Protein AF-A0A3C1DUJ6-F1 (afdb_monomer)

Foldseek 3Di:
DDDDPCVPVVVVVVVVVCVVVVVCCCPVPVVVVVVVVQQCQFDDDPVDDTHGNGCPSVVVLVPDPVNVVVVVD

Structure (mmCIF, N/CA/C/O backbone):
data_AF-A0A3C1DUJ6-F1
#
_entry.id   AF-A0A3C1DUJ6-F1
#
loop_
_atom_site.group_PDB
_atom_site.id
_atom_site.type_symbol
_atom_site.label_atom_id
_atom_site.label_alt_id
_atom_site.label_comp_id
_atom_site.label_asym_id
_atom_site.label_entity_id
_atom_site.label_seq_id
_atom_site.pdbx_PDB_ins_code
_atom_site.Cartn_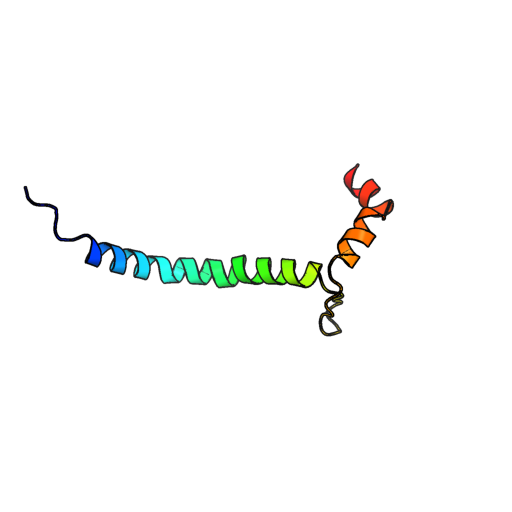x
_atom_site.Cartn_y
_atom_site.Cartn_z
_atom_site.occupancy
_atom_site.B_iso_or_equiv
_atom_site.auth_seq_id
_atom_site.auth_comp_id
_atom_site.auth_asym_id
_atom_site.auth_atom_id
_atom_site.pdbx_PDB_model_num
ATOM 1 N N . MET A 1 1 ? -33.818 21.319 33.052 1.00 42.47 1 MET A N 1
ATOM 2 C CA . MET A 1 1 ? -33.206 20.372 32.093 1.00 42.47 1 MET A CA 1
ATOM 3 C C . MET A 1 1 ? -31.758 20.791 31.873 1.00 42.47 1 MET A C 1
ATOM 5 O O . MET A 1 1 ? -31.535 21.801 31.227 1.00 42.47 1 MET A O 1
ATOM 9 N N . ALA A 1 2 ? -30.785 20.100 32.472 1.00 42.97 2 ALA A N 1
ATOM 10 C CA . ALA A 1 2 ? -29.363 20.429 32.334 1.00 42.97 2 ALA A CA 1
ATOM 11 C C . ALA A 1 2 ? -28.620 19.215 31.761 1.00 42.97 2 ALA A C 1
ATOM 13 O O . ALA A 1 2 ? -28.269 18.289 32.486 1.00 42.97 2 ALA A O 1
ATOM 14 N N . VAL A 1 3 ? -28.421 19.204 30.442 1.00 55.16 3 VAL A N 1
ATOM 15 C CA . VAL A 1 3 ? -27.665 18.168 29.719 1.00 55.16 3 VAL A CA 1
ATOM 16 C C . VAL A 1 3 ? -26.430 18.830 29.115 1.00 55.16 3 VAL A C 1
ATOM 18 O O . VAL A 1 3 ? -26.353 19.018 27.908 1.00 55.16 3 VAL A O 1
ATOM 21 N N . THR A 1 4 ? -25.468 19.255 29.942 1.00 60.69 4 THR A N 1
ATOM 22 C CA . THR A 1 4 ? -24.302 19.989 29.397 1.00 60.69 4 THR A CA 1
ATOM 23 C C . THR A 1 4 ? -22.938 19.552 29.939 1.00 60.69 4 THR A C 1
ATOM 25 O O . THR A 1 4 ? -21.919 19.991 29.424 1.00 60.69 4 THR A O 1
ATOM 28 N N . ALA A 1 5 ? -22.854 18.604 30.879 1.00 53.38 5 ALA A N 1
ATOM 29 C CA . ALA A 1 5 ? -21.582 18.269 31.543 1.00 53.38 5 ALA A CA 1
ATOM 30 C C . ALA A 1 5 ? -21.062 16.829 31.316 1.00 53.38 5 ALA A C 1
ATOM 32 O O . ALA A 1 5 ? -20.410 16.269 32.191 1.00 53.38 5 ALA A O 1
ATOM 33 N N . ARG A 1 6 ? -21.328 16.191 30.161 1.00 58.28 6 ARG A N 1
ATOM 3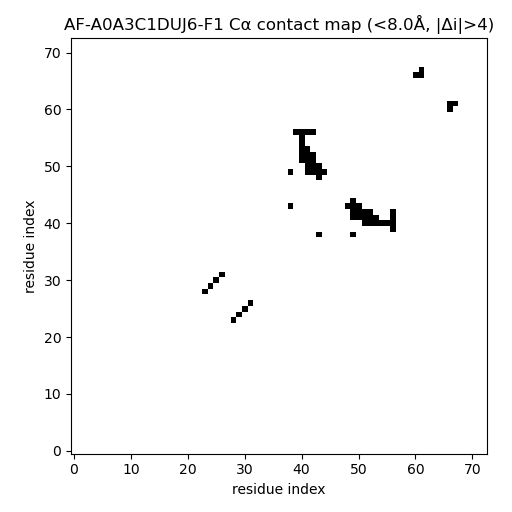4 C CA . ARG A 1 6 ? -20.887 14.793 29.898 1.00 58.28 6 ARG A CA 1
ATOM 35 C C . ARG A 1 6 ? -20.071 14.559 28.618 1.00 58.28 6 ARG A C 1
ATOM 37 O O . ARG A 1 6 ? -19.749 13.417 28.315 1.00 58.28 6 ARG A O 1
ATOM 44 N N . LYS A 1 7 ? -19.690 15.605 27.875 1.00 59.59 7 LYS A N 1
ATOM 45 C CA . LYS A 1 7 ? -19.059 15.478 26.540 1.00 59.59 7 LYS A CA 1
ATOM 46 C C . LYS A 1 7 ? -17.737 14.683 26.535 1.00 59.59 7 LYS A C 1
ATOM 48 O O . LYS A 1 7 ? -17.543 13.833 25.674 1.00 59.59 7 LYS A O 1
ATOM 53 N N . GLY A 1 8 ? -16.852 14.904 27.515 1.00 63.97 8 GLY A N 1
ATOM 54 C CA . GLY A 1 8 ? -15.519 14.274 27.551 1.00 63.97 8 GLY A CA 1
ATOM 55 C C . GLY A 1 8 ? -15.509 12.786 27.931 1.00 63.97 8 GLY A C 1
ATOM 56 O O . GLY A 1 8 ? -14.687 12.025 27.429 1.00 63.97 8 GLY A O 1
ATOM 57 N N . SER A 1 9 ? -16.440 12.347 28.784 1.00 75.00 9 SER A N 1
ATOM 58 C CA . SER A 1 9 ? -16.553 10.937 29.196 1.00 75.00 9 SER A CA 1
ATOM 59 C C . SER A 1 9 ? -17.137 10.063 28.081 1.00 75.00 9 SER A C 1
ATOM 61 O O . SER A 1 9 ? -16.646 8.960 27.851 1.00 75.00 9 SER A O 1
ATOM 63 N N . GLN A 1 10 ? -18.122 10.582 27.341 1.00 83.12 10 GLN A N 1
ATOM 64 C CA . GLN A 1 10 ? -18.760 9.860 26.237 1.00 83.12 10 GLN A CA 1
ATOM 65 C C . GLN A 1 10 ? -17.809 9.662 25.050 1.00 83.12 10 GLN A C 1
ATOM 67 O O . GLN A 1 10 ? -17.800 8.595 24.449 1.00 83.12 10 GLN A O 1
ATOM 72 N N . PHE A 1 11 ? -16.950 10.646 24.755 1.00 88.00 11 PHE A N 1
ATOM 73 C CA . PHE A 1 11 ? -15.944 10.512 23.698 1.00 88.00 11 PHE A CA 1
ATOM 74 C C . PHE A 1 11 ? -14.932 9.398 23.998 1.00 88.00 11 PHE A C 1
ATOM 76 O O . PHE A 1 11 ? -14.638 8.585 23.128 1.00 88.00 11 PHE A O 1
ATOM 83 N N . ARG A 1 12 ? -14.443 9.306 25.243 1.00 89.94 12 ARG A N 1
ATOM 84 C CA . ARG A 1 12 ? -13.525 8.229 25.655 1.00 89.94 12 ARG A CA 1
ATOM 85 C C . ARG A 1 12 ? -14.163 6.850 25.507 1.00 89.94 12 ARG A C 1
ATOM 87 O O . ARG A 1 12 ? -13.524 5.947 24.976 1.00 89.94 12 ARG A O 1
ATOM 94 N N . ALA A 1 13 ? -15.414 6.703 25.945 1.00 91.25 13 ALA A N 1
ATOM 95 C CA . ALA A 1 13 ? -16.160 5.461 25.778 1.00 91.25 13 ALA A CA 1
ATOM 96 C C . ALA A 1 13 ? -16.343 5.118 24.290 1.00 91.25 13 ALA A C 1
ATOM 98 O O . ALA A 1 13 ? -16.025 4.006 23.884 1.00 91.25 13 ALA A O 1
ATOM 99 N N . ALA A 1 14 ? -16.763 6.082 23.464 1.00 91.56 14 ALA A N 1
ATOM 100 C CA . ALA A 1 14 ? -16.928 5.889 22.024 1.00 91.56 14 ALA A CA 1
ATOM 101 C C . ALA A 1 14 ? -15.626 5.444 21.337 1.00 91.56 14 ALA A C 1
ATOM 103 O O . ALA A 1 14 ? -15.640 4.494 20.559 1.00 91.56 14 ALA A O 1
ATOM 104 N N . VAL A 1 15 ? -14.492 6.074 21.663 1.00 93.00 15 VAL A N 1
ATOM 105 C CA . VAL A 1 15 ? -13.183 5.673 21.127 1.00 93.00 15 VAL A CA 1
ATOM 106 C C . VAL A 1 15 ? -12.838 4.245 21.548 1.00 93.00 15 VAL A C 1
ATOM 108 O O . VAL A 1 15 ? -12.473 3.452 20.688 1.00 93.00 15 VAL A O 1
ATOM 111 N N . LEU A 1 16 ? -13.010 3.882 22.825 1.00 95.44 16 LEU A N 1
ATOM 112 C CA . LEU A 1 16 ? -12.750 2.519 23.312 1.00 95.44 16 LEU A CA 1
ATOM 113 C C . LEU A 1 16 ? -13.582 1.461 22.572 1.00 95.44 16 LEU A C 1
ATOM 115 O O . LEU A 1 16 ? -13.049 0.414 22.214 1.00 95.44 16 LEU A O 1
ATOM 119 N N . PHE A 1 17 ? -14.856 1.747 22.293 1.00 95.75 17 PHE A N 1
ATOM 120 C CA . PHE A 1 17 ? -15.723 0.855 21.515 1.00 95.75 17 PHE A CA 1
ATOM 121 C C . PHE A 1 17 ? -15.304 0.729 20.047 1.00 95.75 17 PHE A C 1
ATOM 123 O O . PHE A 1 17 ? -15.505 -0.324 19.447 1.00 95.75 17 PHE A O 1
ATOM 130 N N . LEU A 1 18 ? -14.715 1.775 19.465 1.00 96.69 18 LEU A N 1
ATOM 131 C CA . LEU A 1 18 ? -14.228 1.743 18.087 1.00 96.69 18 LEU A CA 1
ATOM 132 C C . LEU A 1 18 ? -12.909 0.981 17.941 1.00 96.69 18 LEU A C 1
ATOM 134 O O . LEU A 1 18 ? -12.642 0.473 16.855 1.00 96.69 18 LEU A O 1
ATOM 138 N N . ILE A 1 19 ? -12.092 0.874 18.997 1.00 97.12 19 ILE A N 1
ATOM 139 C CA . ILE A 1 19 ? -10.754 0.262 18.925 1.00 97.12 19 ILE A CA 1
ATOM 140 C C . ILE A 1 19 ? -10.764 -1.115 18.236 1.00 97.12 19 ILE A C 1
ATOM 142 O O . ILE A 1 19 ? -9.985 -1.275 17.298 1.00 97.12 19 ILE A O 1
ATOM 146 N N . PRO A 1 20 ? -11.620 -2.093 18.600 1.00 96.62 20 PRO A N 1
ATOM 147 C CA . PRO A 1 20 ? -11.586 -3.413 17.968 1.00 96.62 20 PRO A CA 1
ATOM 148 C C . PRO A 1 20 ? -11.881 -3.365 16.464 1.00 96.62 20 PRO A C 1
ATOM 150 O O . PRO A 1 20 ? -11.182 -4.000 15.675 1.00 96.62 20 PRO A O 1
ATOM 153 N N . ALA A 1 21 ? -12.873 -2.568 16.057 1.00 97.56 21 ALA A N 1
ATOM 154 C CA . ALA A 1 21 ? -13.224 -2.392 14.650 1.00 97.56 21 ALA A CA 1
ATOM 155 C C . ALA A 1 21 ? -12.097 -1.690 13.877 1.00 97.56 21 ALA A C 1
ATOM 157 O O . ALA A 1 21 ? -11.719 -2.129 12.791 1.00 97.56 21 ALA A O 1
ATOM 158 N N . THR A 1 22 ? -11.510 -0.645 14.463 1.00 98.00 22 THR A N 1
ATOM 159 C CA . THR A 1 22 ? -10.384 0.087 13.877 1.00 98.00 22 THR A CA 1
ATOM 160 C C . THR A 1 22 ? -9.148 -0.796 13.742 1.00 98.00 22 THR A C 1
ATOM 162 O O . THR A 1 22 ? -8.491 -0.747 12.708 1.00 98.00 22 THR A O 1
ATOM 165 N N . ILE A 1 23 ? -8.838 -1.637 14.733 1.00 98.38 23 ILE A N 1
ATOM 166 C CA . ILE A 1 23 ? -7.729 -2.599 14.639 1.00 98.38 23 ILE A CA 1
ATOM 167 C C . ILE A 1 23 ? -7.972 -3.558 13.475 1.00 98.38 23 ILE A C 1
ATOM 169 O O . ILE A 1 23 ? -7.078 -3.743 12.652 1.00 98.38 23 ILE A O 1
ATOM 173 N N . GLY A 1 24 ? -9.181 -4.119 13.366 1.00 98.25 24 GLY A N 1
ATOM 174 C CA . GLY A 1 24 ? -9.542 -4.988 12.246 1.00 98.25 24 GLY A CA 1
ATOM 175 C C . GLY A 1 24 ? -9.361 -4.289 10.896 1.00 98.25 24 GLY A C 1
ATOM 176 O O . GLY A 1 24 ? -8.685 -4.810 10.011 1.00 98.25 24 GLY A O 1
ATOM 177 N N . PHE A 1 25 ? -9.883 -3.070 10.762 1.00 98.50 25 PHE A N 1
ATOM 178 C CA . PHE A 1 25 ? -9.708 -2.257 9.560 1.00 98.50 25 PHE A CA 1
ATOM 179 C C . PHE A 1 25 ? -8.229 -1.993 9.240 1.00 98.50 25 PHE A C 1
ATOM 181 O O . PHE A 1 25 ? -7.799 -2.157 8.099 1.00 98.50 25 PHE A O 1
ATOM 188 N N . VAL A 1 26 ? -7.420 -1.618 10.231 1.00 98.56 26 VAL A N 1
ATOM 189 C CA . VAL A 1 26 ? -6.002 -1.319 10.007 1.00 98.56 26 VAL A CA 1
ATOM 190 C C . VAL A 1 26 ? -5.239 -2.569 9.579 1.00 98.56 26 VAL A C 1
ATOM 192 O O . VAL A 1 26 ? -4.513 -2.516 8.592 1.00 98.56 26 VAL A O 1
ATOM 195 N N . VAL A 1 27 ? -5.416 -3.692 10.273 1.00 98.44 27 VAL A N 1
ATOM 196 C CA . VAL A 1 27 ? -4.647 -4.921 10.024 1.00 98.44 27 VAL A CA 1
ATOM 197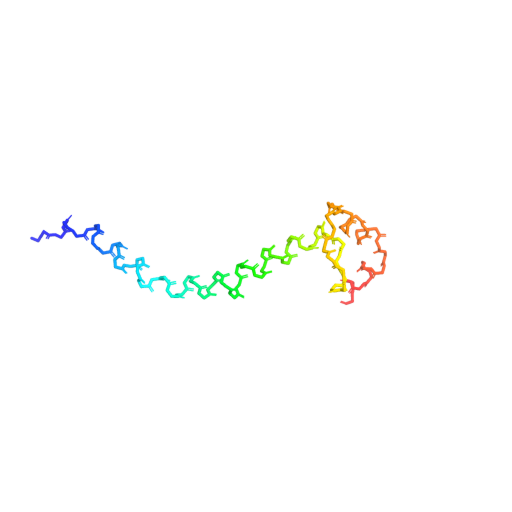 C C . VAL A 1 27 ? -5.036 -5.577 8.702 1.00 98.44 27 VAL A C 1
ATOM 199 O O . VAL A 1 27 ? -4.160 -5.994 7.946 1.00 98.44 27 VAL A O 1
ATOM 202 N N . PHE A 1 28 ? -6.334 -5.659 8.410 1.00 98.19 28 PHE A N 1
ATOM 203 C CA . PHE A 1 28 ? -6.829 -6.440 7.275 1.00 98.19 28 PHE A CA 1
ATOM 204 C C . PHE A 1 28 ? -7.099 -5.616 6.018 1.00 98.19 28 PHE A C 1
ATOM 206 O O . PHE A 1 28 ? -7.196 -6.194 4.939 1.00 98.19 28 PHE A O 1
ATOM 213 N N . PHE A 1 29 ? -7.197 -4.289 6.123 1.00 98.06 29 PHE A N 1
ATOM 214 C CA . PHE A 1 29 ? -7.455 -3.423 4.973 1.00 98.06 29 PHE A CA 1
ATOM 215 C C . PHE A 1 29 ? -6.362 -2.373 4.779 1.00 98.06 29 PHE A C 1
ATOM 217 O O . PHE A 1 29 ? -5.665 -2.396 3.765 1.00 98.06 29 PHE A O 1
ATOM 224 N N . ALA A 1 30 ? -6.170 -1.468 5.744 1.00 98.44 30 ALA A N 1
ATOM 225 C CA . ALA A 1 30 ? -5.287 -0.319 5.536 1.00 98.44 30 ALA A CA 1
ATOM 226 C C . ALA A 1 30 ? -3.822 -0.744 5.359 1.00 98.44 30 ALA A C 1
ATOM 228 O O . ALA A 1 30 ? -3.148 -0.282 4.441 1.00 98.44 30 ALA A O 1
ATOM 229 N N . TRP A 1 31 ? -3.340 -1.661 6.197 1.00 98.44 31 TRP A N 1
ATOM 230 C CA . TRP A 1 31 ? -1.979 -2.181 6.133 1.00 98.44 31 TRP A CA 1
ATOM 231 C C . TRP A 1 31 ? -1.663 -2.879 4.799 1.00 98.44 31 TRP A C 1
ATOM 233 O O . TRP A 1 31 ? -0.707 -2.461 4.140 1.00 98.44 31 TRP A O 1
ATOM 243 N N . PRO A 1 32 ? -2.430 -3.892 4.337 1.00 98.06 32 PRO A N 1
ATOM 244 C CA . PRO A 1 32 ? -2.158 -4.522 3.048 1.00 98.06 32 PRO A CA 1
ATOM 245 C C . PRO A 1 32 ? -2.330 -3.559 1.868 1.00 98.06 32 PRO A C 1
ATOM 247 O O . PRO A 1 32 ? -1.541 -3.644 0.930 1.00 98.06 32 PRO A O 1
ATOM 250 N N . ALA A 1 33 ? -3.277 -2.614 1.919 1.00 98.56 33 ALA A N 1
ATOM 251 C CA . ALA A 1 33 ? -3.437 -1.598 0.876 1.00 98.56 33 ALA A CA 1
ATOM 252 C C . ALA A 1 33 ? -2.208 -0.679 0.773 1.00 98.56 33 ALA A C 1
ATOM 254 O O . ALA A 1 33 ? -1.660 -0.503 -0.315 1.00 98.56 33 ALA A O 1
ATOM 255 N N . ILE A 1 34 ? -1.725 -0.149 1.903 1.00 98.56 34 ILE A N 1
ATOM 256 C CA . ILE A 1 34 ? -0.515 0.689 1.947 1.00 98.56 34 ILE A CA 1
ATOM 257 C C . ILE A 1 34 ? 0.708 -0.116 1.501 1.00 98.56 34 ILE A C 1
ATOM 259 O O . ILE A 1 34 ? 1.535 0.391 0.745 1.00 98.56 34 ILE A O 1
ATOM 263 N N . ARG A 1 35 ? 0.824 -1.382 1.919 1.00 97.50 35 ARG A N 1
ATOM 264 C CA . ARG A 1 35 ? 1.922 -2.255 1.489 1.00 97.50 35 ARG A CA 1
ATOM 265 C C . ARG A 1 35 ? 1.870 -2.527 -0.013 1.00 97.50 35 ARG A C 1
ATOM 267 O O . ARG A 1 35 ? 2.911 -2.473 -0.655 1.00 97.50 35 ARG A O 1
ATOM 274 N N . GLY A 1 36 ? 0.692 -2.798 -0.572 1.00 97.38 36 GLY A N 1
ATOM 275 C CA . GLY A 1 36 ? 0.504 -2.978 -2.012 1.00 97.38 36 GLY A CA 1
ATOM 276 C C . GLY A 1 36 ? 0.884 -1.723 -2.794 1.00 97.38 36 GLY A C 1
ATOM 277 O O . GLY A 1 36 ? 1.623 -1.816 -3.770 1.00 97.38 36 GLY A O 1
ATOM 278 N N . LEU A 1 37 ? 0.469 -0.553 -2.301 1.00 98.25 37 LEU A N 1
ATOM 279 C CA . LEU A 1 37 ? 0.861 0.734 -2.867 1.00 98.25 37 LEU A CA 1
ATOM 280 C C . LEU A 1 37 ? 2.371 0.972 -2.761 1.00 98.25 37 LEU A C 1
ATOM 282 O O . LEU A 1 37 ? 2.963 1.476 -3.696 1.00 98.25 37 LEU A O 1
ATOM 286 N N . TYR A 1 38 ? 3.028 0.611 -1.660 1.00 97.88 38 TYR A N 1
ATOM 287 C CA . TYR A 1 38 ? 4.487 0.711 -1.577 1.00 97.88 38 TYR A CA 1
ATOM 288 C C . TYR A 1 38 ? 5.169 -0.218 -2.590 1.00 97.88 38 TYR A C 1
ATOM 290 O O . TYR A 1 38 ? 6.087 0.202 -3.291 1.00 97.88 38 TYR A O 1
ATOM 298 N N . LEU A 1 39 ? 4.700 -1.466 -2.695 1.00 97.44 39 LEU A N 1
ATOM 299 C CA . LEU A 1 39 ? 5.261 -2.461 -3.607 1.00 97.44 39 LEU A CA 1
ATOM 300 C C . LEU A 1 39 ? 5.081 -2.094 -5.085 1.00 97.44 39 LEU A C 1
ATOM 302 O O . LEU A 1 39 ? 5.903 -2.501 -5.896 1.00 97.44 39 LEU A O 1
ATOM 306 N N . SER A 1 40 ? 4.079 -1.297 -5.462 1.00 97.56 40 SER A N 1
ATOM 307 C CA . SER A 1 40 ? 3.956 -0.838 -6.852 1.00 97.56 40 SER A CA 1
ATOM 308 C C . SER A 1 40 ? 5.077 0.120 -7.276 1.00 97.56 40 SER A C 1
ATOM 310 O O . SER A 1 40 ? 5.324 0.266 -8.473 1.00 97.56 40 SER A O 1
ATOM 312 N N . PHE A 1 41 ? 5.809 0.713 -6.325 1.00 98.38 41 PHE A N 1
ATOM 313 C CA . PHE A 1 41 ? 7.030 1.494 -6.578 1.00 98.38 41 PHE A CA 1
ATOM 314 C C . PHE A 1 41 ? 8.318 0.669 -6.447 1.00 98.38 41 PHE A C 1
ATOM 316 O O . PHE A 1 41 ? 9.422 1.226 -6.484 1.00 98.38 41 PHE A O 1
ATOM 323 N N . THR A 1 42 ? 8.209 -0.648 -6.253 1.00 98.19 42 THR A N 1
ATOM 324 C CA . THR A 1 42 ? 9.362 -1.537 -6.119 1.00 98.19 42 THR A CA 1
ATOM 325 C C . THR A 1 42 ? 9.400 -2.602 -7.209 1.00 98.19 42 THR A C 1
ATOM 327 O O . THR A 1 42 ? 8.384 -2.986 -7.786 1.00 98.19 42 THR A O 1
ATOM 330 N N . GLU A 1 43 ? 10.601 -3.084 -7.509 1.00 97.31 43 GLU A N 1
ATOM 331 C CA . GLU A 1 43 ? 10.794 -4.338 -8.221 1.00 97.31 43 GLU A CA 1
ATOM 332 C C . GLU A 1 43 ? 10.720 -5.464 -7.186 1.00 97.31 43 GLU A C 1
ATOM 334 O O . GLU A 1 43 ? 11.585 -5.587 -6.311 1.00 97.31 43 GLU A O 1
ATOM 339 N N . TYR A 1 44 ? 9.646 -6.252 -7.238 1.00 96.06 44 TYR A N 1
ATOM 340 C CA . TYR A 1 44 ? 9.377 -7.309 -6.269 1.00 96.06 44 TYR A CA 1
ATOM 341 C C . TYR A 1 44 ? 8.819 -8.555 -6.957 1.00 96.06 44 TYR A C 1
ATOM 343 O O . TYR A 1 44 ? 7.822 -8.489 -7.668 1.00 96.06 44 TYR A O 1
ATOM 351 N N . ASN A 1 45 ? 9.453 -9.708 -6.724 1.00 92.88 45 ASN A N 1
ATOM 352 C CA . ASN A 1 45 ? 9.097 -10.984 -7.359 1.00 92.88 45 ASN A CA 1
ATOM 353 C C . ASN A 1 45 ? 8.895 -12.133 -6.356 1.00 92.88 45 ASN A C 1
ATOM 355 O O . ASN A 1 45 ? 9.075 -13.295 -6.712 1.00 92.88 45 ASN A O 1
ATOM 359 N N . LEU A 1 46 ? 8.547 -11.815 -5.101 1.00 93.19 46 LEU A N 1
ATOM 360 C CA . LEU A 1 46 ? 8.369 -12.736 -3.960 1.00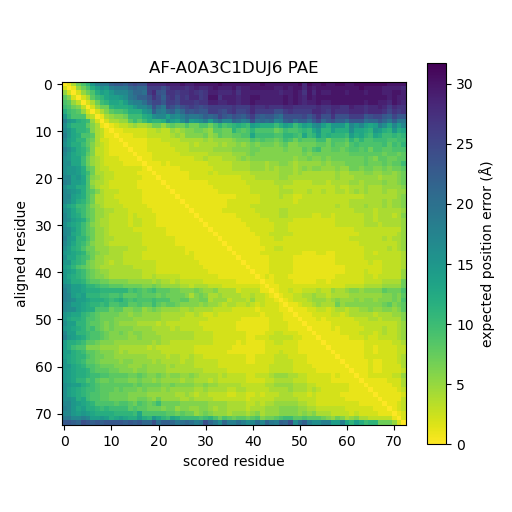 93.19 46 LEU A CA 1
ATOM 361 C C . LEU A 1 46 ? 9.630 -13.498 -3.509 1.00 93.19 46 LEU A C 1
ATOM 363 O O . LEU A 1 46 ? 9.749 -13.806 -2.326 1.00 93.19 46 LEU A O 1
ATOM 367 N N . LEU A 1 47 ? 10.571 -13.772 -4.413 1.00 95.69 47 LEU A N 1
ATOM 368 C CA . LEU A 1 47 ? 11.812 -14.505 -4.152 1.00 95.69 47 LEU A CA 1
ATOM 369 C C . LEU A 1 47 ? 12.944 -13.595 -3.669 1.00 95.69 47 LEU A C 1
ATOM 371 O O . LEU A 1 47 ? 13.868 -14.054 -3.000 1.00 95.69 47 LEU A O 1
ATOM 375 N N . ARG A 1 48 ? 12.893 -12.311 -4.031 1.00 94.19 48 ARG A N 1
ATOM 376 C CA . ARG A 1 48 ? 13.892 -11.305 -3.665 1.00 94.19 48 ARG A CA 1
ATOM 377 C C . ARG A 1 48 ? 13.270 -10.198 -2.812 1.00 94.19 48 ARG A C 1
ATOM 379 O O . ARG A 1 48 ? 12.076 -9.919 -2.956 1.00 94.19 48 ARG A O 1
ATOM 386 N N . PRO A 1 49 ? 14.062 -9.548 -1.940 1.00 95.69 49 PRO A N 1
ATOM 387 C CA . PRO A 1 49 ? 13.627 -8.339 -1.256 1.00 95.69 49 PRO A CA 1
ATOM 388 C C . PRO A 1 49 ? 13.191 -7.258 -2.259 1.00 95.69 49 PRO A C 1
ATOM 390 O O . PRO A 1 49 ? 13.789 -7.162 -3.332 1.00 95.69 49 PRO A O 1
ATOM 393 N N . PRO A 1 50 ? 12.173 -6.447 -1.926 1.00 96.81 50 PRO A N 1
ATOM 394 C CA . PRO A 1 50 ? 11.711 -5.371 -2.795 1.00 96.81 50 PRO A CA 1
ATOM 395 C C . PRO A 1 50 ? 12.795 -4.300 -2.963 1.00 96.81 50 PRO A C 1
ATOM 397 O O . PRO A 1 50 ? 13.346 -3.811 -1.975 1.00 96.81 50 PRO A O 1
ATOM 400 N N . VAL A 1 51 ? 13.067 -3.904 -4.207 1.00 97.81 51 VAL A N 1
ATOM 401 C CA . VAL A 1 51 ? 14.011 -2.823 -4.536 1.00 97.81 51 VAL A CA 1
ATOM 402 C C . VAL A 1 51 ? 13.224 -1.603 -4.992 1.00 97.81 51 VAL A C 1
ATOM 404 O O . VAL A 1 51 ? 12.451 -1.697 -5.936 1.00 97.81 51 VAL A O 1
ATOM 407 N N . PHE A 1 52 ? 13.393 -0.453 -4.342 1.00 98.12 52 PHE A N 1
ATOM 408 C CA . PHE A 1 52 ? 12.678 0.764 -4.732 1.00 98.12 52 PHE A CA 1
ATOM 409 C C . PHE A 1 52 ? 13.194 1.309 -6.070 1.00 98.12 52 PHE A C 1
ATOM 411 O O . PHE A 1 52 ? 14.364 1.668 -6.185 1.00 98.12 52 PHE A O 1
ATOM 418 N N . ILE A 1 53 ? 12.305 1.397 -7.060 1.00 98.12 53 ILE A N 1
ATOM 419 C CA . ILE A 1 53 ? 12.601 1.848 -8.432 1.00 98.12 53 ILE A CA 1
ATOM 420 C C . ILE A 1 53 ? 11.771 3.080 -8.832 1.00 98.12 53 ILE A C 1
ATOM 422 O O . ILE A 1 53 ? 11.737 3.474 -9.999 1.00 98.12 53 ILE A O 1
ATOM 426 N N . GLY A 1 54 ? 11.087 3.703 -7.866 1.00 97.81 54 GLY A N 1
ATOM 427 C CA . GLY A 1 54 ? 10.245 4.874 -8.092 1.00 97.81 54 GLY A CA 1
ATOM 428 C C . GLY A 1 54 ? 9.105 4.575 -9.064 1.00 97.81 54 GLY A C 1
ATOM 429 O O . GLY A 1 54 ? 8.384 3.595 -8.913 1.00 97.81 54 GLY A O 1
ATOM 430 N N . PHE A 1 55 ? 8.934 5.424 -10.078 1.00 98.19 55 PHE A N 1
ATOM 431 C CA . PHE A 1 55 ? 7.819 5.333 -11.027 1.00 98.19 55 PHE A CA 1
ATOM 432 C C . PHE A 1 55 ? 8.062 4.394 -12.213 1.00 98.19 55 PHE A C 1
ATOM 434 O O . PHE A 1 55 ? 7.221 4.333 -13.109 1.00 98.19 55 PHE A O 1
ATOM 441 N N . LYS A 1 56 ? 9.181 3.660 -12.248 1.00 9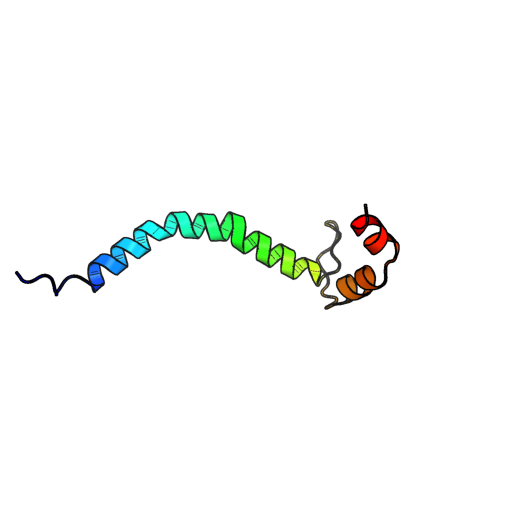8.25 56 LYS A N 1
ATOM 442 C CA . LYS A 1 56 ? 9.558 2.860 -13.420 1.00 98.25 56 LYS A CA 1
ATOM 443 C C . LYS A 1 56 ? 8.452 1.883 -13.853 1.00 98.25 56 LYS A C 1
ATOM 445 O O . LYS A 1 56 ? 8.079 1.905 -15.019 1.00 98.25 56 LYS A O 1
ATOM 450 N N . ASN A 1 57 ? 7.858 1.133 -12.918 1.00 97.62 57 ASN A N 1
ATOM 451 C CA . ASN A 1 57 ? 6.749 0.209 -13.208 1.00 97.62 57 ASN A CA 1
ATOM 452 C C . ASN A 1 57 ? 5.577 0.897 -13.932 1.00 97.62 57 ASN A C 1
ATOM 454 O O . ASN A 1 57 ? 4.988 0.338 -14.852 1.00 97.62 57 ASN A O 1
ATOM 458 N N . TYR A 1 58 ? 5.244 2.126 -13.532 1.00 97.81 58 TYR A N 1
ATOM 459 C CA . TYR A 1 58 ? 4.156 2.891 -14.136 1.00 97.81 58 TYR A CA 1
ATOM 460 C C . TYR A 1 58 ? 4.504 3.371 -15.547 1.00 97.81 58 TYR A C 1
ATOM 462 O O . TYR A 1 58 ? 3.653 3.309 -16.429 1.00 97.81 58 TYR A O 1
ATOM 470 N N . ILE A 1 59 ? 5.741 3.827 -15.769 1.00 98.06 59 ILE A N 1
ATOM 471 C CA . ILE A 1 59 ? 6.225 4.248 -17.095 1.00 98.06 59 ILE A CA 1
ATOM 472 C C . ILE A 1 59 ? 6.245 3.055 -18.059 1.00 98.06 59 ILE A C 1
ATOM 474 O O . ILE A 1 59 ? 5.815 3.190 -19.207 1.00 98.06 59 ILE A O 1
ATOM 478 N N . ASP A 1 60 ? 6.705 1.897 -17.579 1.00 97.38 60 ASP A N 1
ATOM 479 C CA . ASP A 1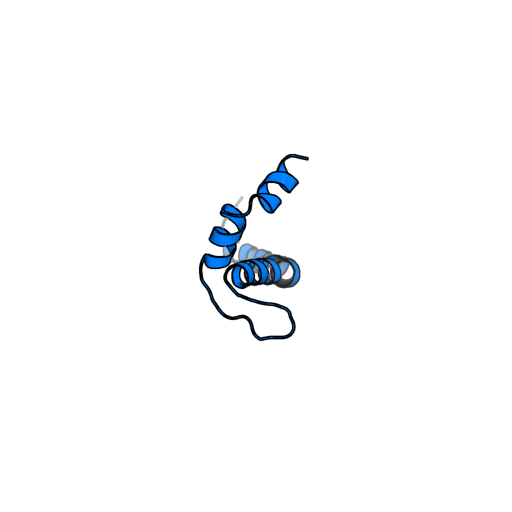 60 ? 6.764 0.657 -18.354 1.00 97.38 60 ASP A CA 1
ATOM 480 C C . ASP A 1 60 ? 5.355 0.234 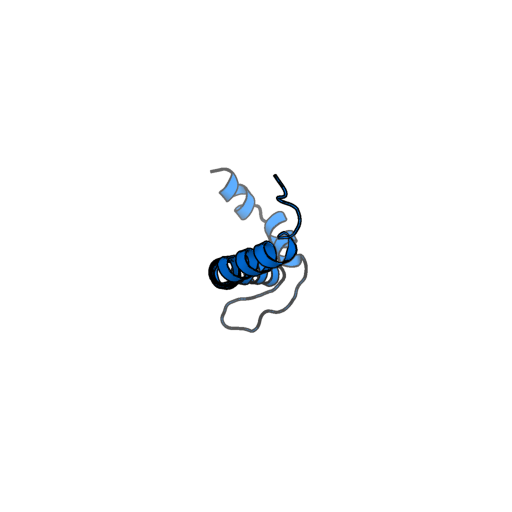-18.806 1.00 97.38 60 ASP A C 1
ATOM 482 O O . ASP A 1 60 ? 5.125 0.057 -19.999 1.00 97.38 60 ASP A O 1
ATOM 486 N N . ILE A 1 61 ? 4.392 0.163 -17.876 1.00 96.94 61 ILE A N 1
ATOM 487 C CA . ILE A 1 61 ? 2.992 -0.190 -18.174 1.00 96.94 61 ILE A CA 1
ATOM 488 C C . ILE A 1 61 ? 2.336 0.841 -19.098 1.00 96.94 61 ILE A C 1
ATOM 490 O O . ILE A 1 61 ? 1.626 0.481 -20.033 1.00 96.94 61 ILE A O 1
ATOM 494 N N . TRP A 1 62 ? 2.573 2.134 -18.862 1.00 97.62 62 TRP A N 1
ATOM 495 C CA . TRP A 1 62 ? 2.011 3.196 -19.697 1.00 97.62 62 TRP A CA 1
ATOM 496 C C . TRP A 1 62 ? 2.485 3.099 -21.151 1.00 97.62 62 TRP A C 1
ATOM 498 O O . TRP A 1 62 ? 1.742 3.436 -22.073 1.00 97.62 62 TRP A O 1
ATOM 508 N N . SER A 1 63 ? 3.709 2.620 -21.358 1.00 97.19 63 SER A N 1
ATOM 509 C CA . SER A 1 63 ? 4.305 2.445 -22.684 1.00 97.19 63 SER A CA 1
ATOM 510 C C . SER A 1 63 ? 4.001 1.074 -23.302 1.00 97.19 63 SER A C 1
ATOM 512 O O . SER A 1 63 ? 4.386 0.836 -24.446 1.00 97.19 63 SER A O 1
ATOM 514 N N . ASP A 1 64 ? 3.317 0.178 -22.581 1.00 97.44 64 ASP A N 1
ATOM 515 C CA . ASP A 1 64 ? 3.040 -1.188 -23.019 1.00 97.44 64 ASP A CA 1
ATOM 516 C C . ASP A 1 64 ? 1.737 -1.269 -23.846 1.00 97.44 64 ASP A C 1
ATOM 518 O O . ASP A 1 64 ? 0.632 -1.139 -23.305 1.00 97.44 64 ASP A O 1
ATOM 522 N N . PRO A 1 65 ? 1.812 -1.525 -25.168 1.00 95.75 65 PRO A N 1
ATOM 523 C CA . PRO A 1 65 ? 0.619 -1.680 -25.995 1.00 95.75 65 PRO A CA 1
ATOM 524 C C . PRO A 1 65 ? -0.216 -2.911 -25.613 1.00 95.75 65 PRO A C 1
ATOM 526 O O . PRO A 1 65 ? -1.429 -2.903 -25.836 1.00 95.75 65 PRO A O 1
ATOM 529 N N . VAL A 1 66 ? 0.388 -3.958 -25.036 1.00 96.75 66 VAL A N 1
ATOM 530 C CA . VAL A 1 66 ? -0.329 -5.161 -24.582 1.00 96.75 66 VAL A CA 1
ATOM 531 C C . VAL A 1 66 ? -1.249 -4.813 -23.416 1.00 96.75 66 VAL A C 1
ATOM 533 O O . VAL A 1 66 ? -2.414 -5.217 -23.422 1.00 96.75 66 VAL A O 1
ATOM 536 N N . PHE A 1 67 ? -0.770 -4.002 -22.470 1.00 95.94 67 PHE A N 1
ATOM 537 C CA . PHE A 1 67 ? -1.578 -3.493 -21.363 1.00 95.94 67 PHE A CA 1
ATOM 538 C C . PHE A 1 67 ? -2.792 -2.691 -21.853 1.00 95.94 67 PHE A C 1
ATOM 540 O O . PHE A 1 67 ? -3.916 -2.932 -21.423 1.00 95.94 67 PHE A O 1
ATOM 547 N N . TRP A 1 68 ? -2.612 -1.775 -22.806 1.00 97.00 68 TRP A N 1
ATOM 548 C CA . TRP A 1 68 ? -3.742 -0.993 -23.322 1.00 97.00 68 TRP A CA 1
ATOM 549 C C . TRP A 1 68 ? -4.728 -1.819 -24.141 1.00 97.00 68 TRP A C 1
ATOM 551 O O . TRP A 1 68 ? -5.923 -1.528 -24.137 1.00 97.00 68 TRP A O 1
ATOM 561 N N . ASN A 1 69 ? -4.252 -2.843 -24.845 1.00 95.94 69 ASN A N 1
ATOM 562 C CA . ASN A 1 69 ? -5.129 -3.747 -25.578 1.00 95.94 69 ASN A CA 1
ATOM 563 C C . ASN A 1 69 ? -6.006 -4.585 -24.639 1.00 95.94 69 ASN A C 1
ATOM 565 O O . ASN A 1 69 ? -7.168 -4.804 -24.969 1.00 95.94 69 ASN A O 1
ATOM 569 N N . SER A 1 70 ? -5.507 -4.998 -23.467 1.00 94.81 70 SER A N 1
ATOM 570 C CA . 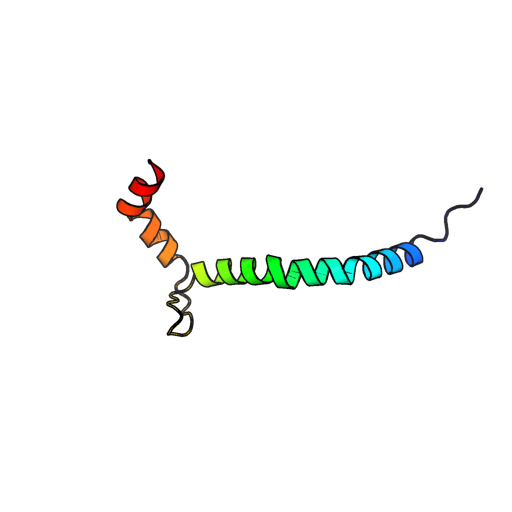SER A 1 70 ? -6.311 -5.765 -22.502 1.00 94.81 70 SER A CA 1
ATOM 571 C C . SER A 1 70 ? -7.420 -4.939 -21.840 1.00 94.81 70 SER A C 1
ATOM 573 O O . SER A 1 70 ? -8.435 -5.500 -21.440 1.00 94.81 70 SER A O 1
ATOM 575 N N . LEU A 1 71 ? -7.272 -3.610 -21.784 1.00 94.56 71 LEU A N 1
ATOM 576 C CA . LEU A 1 71 ? -8.292 -2.686 -21.271 1.00 94.56 71 LEU A CA 1
ATOM 577 C C . LEU A 1 71 ? -9.407 -2.351 -22.278 1.00 94.56 71 LEU A C 1
ATOM 579 O O . LEU A 1 71 ? -10.386 -1.713 -21.900 1.00 94.56 71 LEU A O 1
ATOM 583 N N . ARG A 1 72 ? -9.252 -2.719 -23.557 1.00 91.19 72 ARG A N 1
ATOM 584 C CA . ARG A 1 72 ? -10.229 -2.435 -24.628 1.00 91.19 72 ARG A CA 1
ATOM 585 C C . ARG A 1 72 ? -11.245 -3.556 -24.859 1.00 91.19 72 ARG A C 1
ATOM 587 O O . ARG A 1 72 ? -12.111 -3.383 -25.714 1.00 91.19 72 ARG A O 1
ATOM 594 N N . VAL A 1 73 ? -11.084 -4.692 -24.178 1.00 71.56 73 VAL A N 1
ATOM 595 C CA . VAL A 1 73 ? -11.922 -5.890 -24.346 1.00 71.56 73 VAL A CA 1
ATOM 596 C C . VAL A 1 73 ? -13.262 -5.720 -23.645 1.00 71.56 73 VAL A C 1
ATOM 598 O O . VAL A 1 73 ? -13.259 -5.259 -22.483 1.00 71.56 73 VAL A O 1
#

Solvent-accessible surface area (backbone atoms only — not comparable to full-atom values): 4445 Å² total; per-residue (Å²): 140,87,90,80,88,56,70,71,63,52,50,55,51,53,51,62,68,43,45,66,59,52,50,49,45,40,65,73,44,51,46,55,50,54,49,50,58,54,49,58,28,28,56,66,75,90,83,51,78,70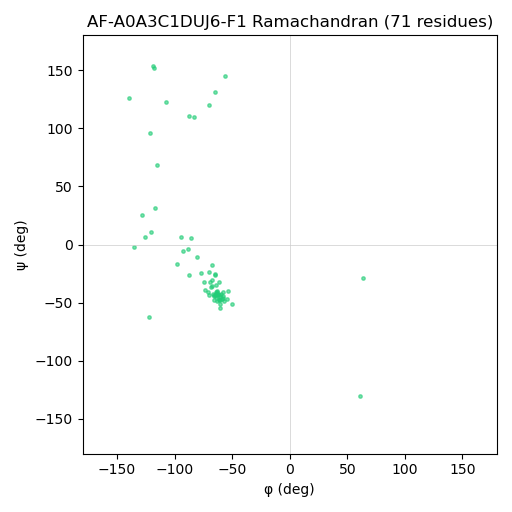,42,81,56,52,65,50,60,56,55,53,52,74,70,31,67,68,59,57,54,66,72,72,111

pLDDT: mean 91.13, std 13.85, range [42.47, 98.56]

Nearest PDB structures (foldseek):
  8ja7-assembly1_A  TM=8.224E-01  e=2.408E-02  Mycobacterium tuberculosis H37Rv
  8zx1-assembly1_B  TM=6.095E-01  e=3.952E+00  Escherichia coli

Secondary structure (DSSP, 8-state):
----S-HHHHHHHHHHHHHHHHHHHIIIIIHHHHHHHHHTTEE--SSS--EE-TTHHHHHHHT-HHHHHHTT-

Mean predicted aligned error: 6.94 Å

Radius of gyration: 22.55 Å; Cα contacts (8 Å, |Δi|>4): 31; chains: 1; bounding box: 47×35×58 Å

Sequence (73 aa):
MAVTARKGSQFRAAVLFLIPATIGFVVFFAWPAIRGLYLSFTEYNLLRPPVFIGFKNYIDIWSDPVFWNSLRV